Protein AF-A0A0D2XG71-F1 (afdb_monomer_lite)

pLDDT: mean 74.36, std 20.45, range [33.69, 95.75]

Foldseek 3Di:
DDPQDPFPPDCPTPLLDDDDDPVVVVCLVVLQWAWDWDFDDDPPPDPGDTFTAIDGPDCPPVVCCVVGHRHTDPDHDPNNVVSSVVSNVVSCVVCVLCVLLVQAKDWDKDWDWDFDPDPDDDRPTDIDIDGDIGGNVRSCVVRVDDDCPPDPDCVVVPPPPPDPPPPPDPDDDDDDD

Organism: Fusarium oxysporum (strain Fo5176) (NCBI:txid660025)

Structure (mmCIF, N/CA/C/O backbone):
data_AF-A0A0D2XG71-F1
#
_entry.id   AF-A0A0D2XG71-F1
#
loop_
_atom_site.group_PDB
_atom_site.id
_atom_site.type_symbol
_atom_site.label_atom_id
_atom_site.label_alt_id
_atom_site.label_comp_id
_atom_site.label_asym_id
_atom_site.label_entity_id
_atom_site.label_seq_id
_atom_site.pdbx_PDB_ins_code
_atom_site.Cartn_x
_atom_site.Cartn_y
_atom_site.Cartn_z
_atom_site.occupancy
_atom_site.B_iso_or_equiv
_atom_site.auth_seq_id
_atom_site.auth_comp_id
_atom_site.auth_asym_id
_atom_site.auth_atom_id
_atom_site.pdbx_PDB_model_num
ATOM 1 N N . MET A 1 1 ? 4.180 17.635 -21.126 1.00 35.19 1 MET A N 1
ATOM 2 C CA . MET A 1 1 ? 3.116 16.611 -21.174 1.00 35.19 1 MET A CA 1
ATOM 3 C C . MET A 1 1 ? 3.661 15.376 -20.491 1.00 35.19 1 MET A C 1
ATOM 5 O O . MET A 1 1 ? 4.720 14.922 -20.898 1.00 35.19 1 MET A O 1
ATOM 9 N N . GLY A 1 2 ? 3.023 14.907 -19.418 1.00 39.44 2 GLY A N 1
ATOM 10 C CA . GLY A 1 2 ? 3.402 13.647 -18.780 1.00 39.44 2 GLY A CA 1
ATOM 11 C C . GLY A 1 2 ? 2.805 12.503 -19.583 1.00 39.44 2 GLY A C 1
ATOM 12 O O . GLY A 1 2 ? 1.596 12.304 -19.533 1.00 39.44 2 GLY A O 1
ATOM 13 N N . LEU A 1 3 ? 3.632 11.823 -20.372 1.00 39.28 3 LEU A N 1
ATOM 14 C CA . LEU A 1 3 ? 3.273 10.534 -20.950 1.00 39.28 3 LEU A CA 1
ATOM 15 C C . LEU A 1 3 ? 3.282 9.533 -19.791 1.00 39.28 3 LEU A C 1
ATOM 17 O O . LEU A 1 3 ? 4.346 9.181 -19.291 1.00 39.28 3 LEU A O 1
ATOM 21 N N . TYR A 1 4 ? 2.100 9.162 -19.309 1.00 38.56 4 TYR A N 1
ATOM 22 C CA . TYR A 1 4 ? 1.940 8.030 -18.401 1.00 38.56 4 TYR A CA 1
ATOM 23 C C . TYR A 1 4 ? 1.770 6.783 -19.273 1.00 38.56 4 TYR A C 1
ATOM 25 O O . TYR A 1 4 ? 0.898 6.776 -20.139 1.00 38.56 4 TYR A O 1
ATOM 33 N N . GLY A 1 5 ? 2.609 5.763 -19.069 1.00 50.50 5 GLY A N 1
ATOM 34 C CA . GLY A 1 5 ? 2.525 4.490 -19.798 1.00 50.50 5 GLY A CA 1
ATOM 35 C C . GLY A 1 5 ? 3.368 4.372 -21.074 1.00 50.50 5 GLY A C 1
ATOM 36 O O . GLY A 1 5 ? 2.874 3.977 -22.119 1.00 50.50 5 GLY A O 1
ATOM 37 N N . GLY A 1 6 ? 4.656 4.716 -21.010 1.00 49.06 6 GLY A N 1
ATOM 38 C CA . GLY A 1 6 ? 5.605 4.523 -22.119 1.00 49.06 6 GLY A CA 1
ATOM 39 C C . GLY A 1 6 ? 6.339 3.175 -22.092 1.00 49.06 6 GLY A C 1
ATOM 40 O O . GLY A 1 6 ? 7.533 3.147 -22.377 1.00 49.06 6 GLY A O 1
ATOM 41 N N . GLY A 1 7 ? 5.675 2.095 -21.669 1.00 56.56 7 GLY A N 1
ATOM 42 C CA . GLY A 1 7 ? 6.272 0.764 -21.508 1.00 56.56 7 GLY A CA 1
ATOM 43 C C . GLY A 1 7 ? 5.508 -0.313 -22.275 1.00 56.56 7 GLY A C 1
ATOM 44 O O . GLY A 1 7 ? 4.414 -0.070 -22.772 1.00 56.56 7 GLY A O 1
ATOM 45 N N . SER A 1 8 ? 6.065 -1.523 -22.343 1.00 61.47 8 SER A N 1
ATOM 46 C CA . SER A 1 8 ? 5.390 -2.695 -22.929 1.00 61.47 8 SER A CA 1
ATOM 47 C C . SER A 1 8 ? 4.110 -3.051 -22.155 1.00 61.47 8 SER A C 1
ATOM 49 O O . SER A 1 8 ? 3.270 -3.793 -22.652 1.00 61.47 8 SER A O 1
ATOM 51 N N . HIS A 1 9 ? 3.958 -2.543 -20.919 1.00 63.19 9 HIS A N 1
ATOM 52 C CA . HIS A 1 9 ? 2.849 -2.819 -19.991 1.00 63.19 9 HIS A CA 1
ATOM 53 C C . HIS A 1 9 ? 2.662 -4.300 -19.631 1.00 63.19 9 HIS A C 1
ATOM 55 O O . HIS A 1 9 ? 1.780 -4.659 -18.854 1.00 63.19 9 HIS A O 1
ATOM 61 N N . THR A 1 10 ? 3.535 -5.158 -20.144 1.00 71.12 10 THR A N 1
ATOM 62 C CA . THR A 1 10 ? 3.679 -6.553 -19.764 1.00 71.12 10 THR A CA 1
ATOM 63 C C . THR A 1 10 ? 4.303 -6.657 -18.376 1.00 71.12 10 THR A C 1
ATOM 65 O O . THR A 1 10 ? 5.075 -5.796 -17.959 1.00 71.12 10 THR A O 1
ATOM 68 N N . ILE A 1 11 ? 4.022 -7.749 -17.665 1.00 73.31 11 ILE A N 1
ATOM 69 C CA . ILE A 1 11 ? 4.551 -7.989 -16.310 1.00 73.31 11 ILE A CA 1
ATOM 70 C C . ILE A 1 11 ? 6.093 -7.953 -16.287 1.00 73.31 11 ILE A C 1
ATOM 72 O O . ILE A 1 11 ? 6.677 -7.473 -15.316 1.00 73.31 11 ILE A O 1
ATOM 76 N N . ASP A 1 12 ? 6.730 -8.374 -17.383 1.00 80.12 12 ASP A N 1
ATOM 77 C CA . ASP A 1 12 ? 8.187 -8.431 -17.553 1.00 80.12 12 ASP A CA 1
ATOM 78 C C . ASP A 1 12 ? 8.813 -7.125 -18.087 1.00 80.12 12 ASP A C 1
ATOM 80 O O . ASP A 1 12 ? 9.915 -7.130 -18.638 1.00 80.12 12 ASP A O 1
ATOM 84 N N . ASP A 1 13 ? 8.123 -5.989 -17.957 1.00 84.81 13 ASP A N 1
ATOM 85 C CA . ASP A 1 13 ? 8.679 -4.690 -18.337 1.00 84.81 13 ASP A CA 1
ATOM 86 C C . ASP A 1 13 ? 9.914 -4.351 -17.468 1.00 84.81 13 ASP A C 1
ATOM 88 O O . ASP A 1 13 ? 9.831 -4.400 -16.236 1.00 84.81 13 ASP A O 1
ATOM 92 N N . PRO A 1 14 ? 11.062 -3.961 -18.056 1.00 85.50 14 PRO A N 1
ATOM 93 C CA . PRO A 1 14 ? 12.244 -3.548 -17.299 1.00 85.50 14 PRO A CA 1
ATOM 94 C C . PRO A 1 14 ? 11.984 -2.422 -16.287 1.00 85.50 14 PRO A C 1
ATOM 96 O O . PRO A 1 14 ? 12.654 -2.357 -15.256 1.00 85.50 14 PRO A O 1
ATOM 99 N N . HIS A 1 15 ? 11.003 -1.552 -16.538 1.00 87.12 15 HIS A N 1
ATOM 100 C CA . HIS A 1 15 ? 10.601 -0.490 -15.615 1.00 87.12 15 HIS A CA 1
ATOM 101 C C . HIS A 1 15 ? 9.834 -1.015 -14.383 1.00 87.12 15 HIS A C 1
ATOM 103 O O . HIS A 1 15 ? 9.730 -0.305 -13.380 1.00 87.12 15 HIS A O 1
ATOM 109 N N . ASN A 1 16 ? 9.344 -2.261 -14.425 1.00 87.25 16 ASN A N 1
ATOM 110 C CA . ASN A 1 16 ? 8.763 -2.995 -13.294 1.00 87.25 16 ASN A CA 1
ATOM 111 C C . ASN A 1 16 ? 9.831 -3.715 -12.438 1.00 87.25 16 ASN A C 1
ATOM 113 O O . ASN A 1 16 ? 9.506 -4.389 -11.461 1.00 87.25 16 ASN A O 1
ATOM 117 N N . ILE A 1 17 ? 11.120 -3.585 -12.777 1.00 86.31 17 ILE A N 1
ATOM 118 C CA . ILE A 1 17 ? 12.221 -4.197 -12.026 1.00 86.31 17 ILE A CA 1
ATOM 119 C C . ILE A 1 17 ? 12.838 -3.161 -11.083 1.00 86.31 17 ILE A C 1
ATOM 121 O O . ILE A 1 17 ? 13.375 -2.139 -11.509 1.00 86.31 17 ILE A O 1
ATOM 125 N N . LEU A 1 18 ? 12.819 -3.459 -9.781 1.00 86.88 18 LEU A N 1
ATOM 126 C CA . LEU A 1 18 ? 13.445 -2.631 -8.751 1.00 86.88 18 LEU A CA 1
ATOM 127 C C . LEU A 1 18 ? 14.622 -3.379 -8.099 1.00 86.88 18 LEU A C 1
ATOM 129 O O . LEU A 1 18 ? 14.393 -4.324 -7.340 1.00 86.88 18 LEU A O 1
ATOM 133 N N . PRO A 1 19 ? 15.881 -2.968 -8.335 1.00 85.69 19 PRO A N 1
ATOM 134 C CA . PRO A 1 19 ? 17.025 -3.581 -7.672 1.00 85.69 19 PRO A CA 1
ATOM 135 C C . PRO A 1 19 ? 17.031 -3.220 -6.182 1.00 85.69 19 PRO A C 1
ATOM 137 O O . PRO A 1 19 ? 17.177 -2.058 -5.802 1.00 85.69 19 PRO A O 1
ATOM 140 N N . LEU A 1 20 ? 16.897 -4.233 -5.327 1.00 86.75 20 LEU A N 1
ATOM 141 C CA . LEU A 1 20 ? 16.920 -4.095 -3.874 1.00 86.75 20 LEU A CA 1
ATOM 142 C C . LEU A 1 20 ? 18.058 -4.915 -3.268 1.00 86.75 20 LEU A C 1
ATOM 144 O O . LEU A 1 20 ? 18.482 -5.941 -3.800 1.00 86.75 20 LEU A O 1
ATOM 148 N N . LYS A 1 21 ? 18.540 -4.471 -2.105 1.00 87.00 21 LYS A N 1
ATOM 149 C CA . LYS A 1 21 ? 19.452 -5.268 -1.285 1.00 87.00 21 LYS A CA 1
ATOM 150 C C . LYS A 1 21 ? 18.741 -6.556 -0.835 1.00 87.00 21 LYS A C 1
ATOM 152 O O . LYS A 1 21 ? 17.527 -6.569 -0.636 1.00 87.00 21 LYS A O 1
ATOM 157 N N . ALA A 1 22 ? 19.510 -7.635 -0.672 1.00 83.25 22 ALA A N 1
ATOM 158 C CA . ALA A 1 22 ? 19.003 -8.976 -0.370 1.00 83.25 22 ALA A CA 1
ATOM 159 C C . ALA A 1 22 ? 18.104 -9.066 0.889 1.00 83.25 22 ALA A C 1
ATOM 161 O O . ALA A 1 22 ? 17.232 -9.916 0.979 1.00 83.25 22 ALA A O 1
ATOM 162 N N . ASP A 1 23 ? 18.309 -8.205 1.877 1.00 83.31 23 ASP A N 1
ATOM 163 C CA . ASP A 1 23 ? 17.463 -8.099 3.071 1.00 83.31 23 ASP A CA 1
ATOM 164 C C . ASP A 1 23 ? 16.148 -7.351 2.795 1.00 83.31 23 ASP A C 1
ATOM 166 O O . ASP A 1 23 ? 15.093 -7.731 3.298 1.00 83.31 23 ASP A O 1
ATOM 170 N N . LEU A 1 24 ? 16.190 -6.313 1.959 1.00 88.94 24 LEU A N 1
ATOM 171 C CA . LEU A 1 24 ? 15.036 -5.475 1.647 1.00 88.94 24 LEU A CA 1
ATOM 172 C C . LEU A 1 24 ? 14.055 -6.115 0.664 1.00 88.94 24 LEU A C 1
ATOM 174 O O . LEU A 1 24 ? 12.865 -5.832 0.781 1.00 88.94 24 LEU A O 1
ATOM 178 N N . TYR A 1 25 ? 14.495 -6.965 -0.275 1.00 88.31 25 TYR A N 1
ATOM 179 C CA . TYR A 1 25 ? 13.556 -7.561 -1.242 1.00 88.31 25 TYR A CA 1
ATOM 180 C C . TYR A 1 25 ? 12.519 -8.461 -0.553 1.00 88.31 25 TYR A C 1
ATOM 182 O O . TYR A 1 25 ? 11.337 -8.361 -0.860 1.00 88.31 25 TYR A O 1
ATOM 190 N N . VAL A 1 26 ? 12.924 -9.253 0.451 1.00 88.69 26 VAL A N 1
ATOM 191 C CA . VAL A 1 26 ? 11.997 -10.115 1.208 1.00 88.69 26 VAL A CA 1
ATOM 192 C C . VAL A 1 26 ? 10.948 -9.271 1.931 1.00 88.69 26 VAL A C 1
ATOM 194 O O . VAL A 1 26 ? 9.751 -9.552 1.858 1.00 88.69 26 VAL A O 1
ATOM 197 N N . CYS A 1 27 ? 11.385 -8.204 2.606 1.00 89.94 27 CYS A N 1
ATOM 198 C CA . CYS A 1 27 ? 10.487 -7.275 3.291 1.00 89.94 27 CYS A CA 1
ATOM 199 C C . CYS A 1 27 ? 9.560 -6.541 2.310 1.00 89.94 27 CYS A C 1
ATOM 201 O O . CYS A 1 27 ? 8.402 -6.272 2.641 1.00 89.94 27 CYS A O 1
ATOM 203 N N . PHE A 1 28 ? 10.053 -6.227 1.112 1.00 90.19 28 PHE A N 1
ATOM 204 C CA . PHE A 1 28 ? 9.256 -5.608 0.064 1.00 90.19 28 PHE A CA 1
ATOM 205 C C . PHE A 1 28 ? 8.167 -6.562 -0.425 1.00 90.19 28 PHE A C 1
ATOM 207 O O . PHE A 1 28 ? 7.002 -6.183 -0.407 1.00 90.19 28 PHE A O 1
ATOM 214 N N . ASP A 1 29 ? 8.495 -7.814 -0.752 1.00 88.56 29 ASP A N 1
ATOM 215 C CA . ASP A 1 29 ? 7.538 -8.835 -1.208 1.00 88.56 29 ASP A CA 1
ATOM 216 C C . ASP A 1 29 ? 6.458 -9.133 -0.163 1.00 88.56 29 ASP A C 1
ATOM 218 O O . ASP A 1 29 ? 5.269 -9.216 -0.478 1.00 88.56 29 ASP A O 1
ATOM 222 N N . GLN A 1 30 ? 6.842 -9.174 1.111 1.00 89.38 30 GLN A N 1
ATOM 223 C CA . GLN A 1 30 ? 5.919 -9.370 2.231 1.00 89.38 30 GLN A CA 1
ATOM 224 C C . GLN A 1 30 ? 5.087 -8.127 2.577 1.00 89.38 30 GLN A C 1
ATOM 226 O O . GLN A 1 30 ? 4.281 -8.169 3.505 1.00 89.38 30 GLN A O 1
ATOM 231 N N . SER A 1 31 ? 5.235 -7.029 1.830 1.00 91.19 31 SER A N 1
ATOM 232 C CA . SER A 1 31 ? 4.516 -5.771 2.061 1.00 91.19 31 SER A CA 1
ATOM 233 C C . SER A 1 31 ? 4.756 -5.194 3.466 1.00 91.19 31 SER A C 1
ATOM 235 O O . SER A 1 31 ? 3.867 -4.581 4.054 1.00 91.19 31 SER A O 1
ATOM 237 N N . VAL A 1 32 ? 5.967 -5.375 4.008 1.00 91.19 32 VAL A N 1
ATOM 238 C CA . VAL A 1 32 ? 6.393 -4.780 5.291 1.00 91.19 32 VAL A CA 1
ATOM 239 C C . VAL A 1 32 ? 6.564 -3.266 5.147 1.00 91.19 32 VAL A C 1
ATOM 241 O O . VAL A 1 32 ? 6.269 -2.497 6.064 1.00 91.19 32 VAL A O 1
ATOM 244 N N . PHE A 1 33 ? 7.005 -2.818 3.973 1.00 92.69 33 PHE A N 1
ATOM 245 C CA . PHE A 1 33 ? 7.127 -1.410 3.624 1.00 92.69 33 PHE A CA 1
ATOM 246 C C . PHE A 1 33 ? 6.620 -1.143 2.203 1.00 92.69 33 PHE A C 1
ATOM 248 O O . PHE A 1 33 ? 6.409 -2.061 1.412 1.00 92.69 33 PHE A O 1
ATOM 255 N N . ALA A 1 34 ? 6.445 0.133 1.874 1.00 93.69 34 ALA A N 1
ATOM 256 C CA . ALA A 1 34 ? 6.198 0.601 0.518 1.00 93.69 34 ALA A CA 1
ATOM 257 C C . ALA A 1 34 ? 7.068 1.816 0.191 1.00 93.69 34 ALA A C 1
ATOM 259 O O . ALA A 1 34 ? 7.474 2.562 1.084 1.00 93.69 34 ALA A O 1
ATOM 260 N N . LEU A 1 35 ? 7.329 2.026 -1.098 1.00 93.75 35 LEU A N 1
ATOM 261 C CA . LEU A 1 35 ? 7.937 3.256 -1.589 1.00 93.75 35 LEU A CA 1
ATOM 262 C C . LEU A 1 35 ? 6.824 4.226 -1.967 1.00 93.75 35 LEU A C 1
ATOM 264 O O . LEU A 1 35 ? 6.006 3.917 -2.829 1.00 93.75 35 LEU A O 1
ATOM 268 N N . ILE A 1 36 ? 6.777 5.384 -1.313 1.00 91.81 36 ILE A N 1
ATOM 269 C CA . ILE A 1 36 ? 5.710 6.368 -1.523 1.00 91.81 36 ILE A CA 1
ATOM 270 C C . ILE A 1 36 ? 6.281 7.746 -1.853 1.00 91.81 36 ILE A C 1
ATOM 272 O O . ILE A 1 36 ? 7.286 8.141 -1.254 1.00 91.81 36 ILE A O 1
ATOM 276 N N . PRO A 1 37 ? 5.643 8.508 -2.757 1.00 91.00 37 PRO A N 1
ATOM 277 C CA . PRO A 1 37 ? 6.025 9.887 -3.000 1.00 91.00 37 PRO A CA 1
ATOM 278 C C . PRO A 1 37 ? 5.640 10.740 -1.786 1.00 91.00 37 PRO A C 1
ATOM 280 O O . PRO A 1 37 ? 4.484 10.763 -1.360 1.00 91.00 37 PRO A O 1
ATOM 283 N N . LYS A 1 38 ? 6.603 11.473 -1.226 1.00 89.44 38 LYS A N 1
ATOM 284 C CA . LYS A 1 38 ? 6.358 12.516 -0.226 1.00 89.44 38 LYS A CA 1
ATOM 285 C C . LYS A 1 38 ? 6.781 13.862 -0.770 1.00 89.44 38 LYS A C 1
ATOM 287 O O . LYS A 1 38 ? 7.773 13.976 -1.480 1.00 89.44 38 LYS A O 1
ATOM 292 N N . GLN A 1 39 ? 6.015 14.891 -0.438 1.00 82.94 39 GLN A N 1
ATOM 293 C CA . GLN A 1 39 ? 6.400 16.260 -0.740 1.00 82.94 39 GLN A CA 1
ATOM 294 C C . GLN A 1 39 ? 7.466 16.700 0.265 1.00 82.94 39 GLN A C 1
ATOM 296 O O . GLN A 1 39 ? 7.209 16.767 1.467 1.00 82.94 39 GLN A O 1
ATOM 301 N N . SER A 1 40 ? 8.665 16.990 -0.225 1.00 67.25 40 SER A N 1
ATOM 302 C CA . SER A 1 40 ? 9.689 17.721 0.507 1.00 67.25 40 SER A CA 1
ATOM 303 C C . SER A 1 40 ? 9.559 19.196 0.132 1.00 67.25 40 SER A C 1
ATOM 305 O O . SER A 1 40 ? 10.068 19.642 -0.894 1.00 67.25 40 SER A O 1
ATOM 307 N N . GLY A 1 41 ? 8.828 19.951 0.944 1.00 58.31 41 GLY A N 1
ATOM 308 C CA . GLY A 1 41 ? 8.705 21.396 0.798 1.00 58.31 41 GLY A CA 1
ATOM 309 C C . GLY A 1 41 ? 8.450 22.024 2.158 1.00 58.31 41 GLY A C 1
ATOM 310 O O . GLY A 1 41 ? 7.481 21.675 2.830 1.00 58.31 41 GLY A O 1
ATOM 311 N N . GLN A 1 42 ? 9.332 22.925 2.592 1.00 53.31 42 GLN A N 1
ATOM 312 C CA . GLN A 1 42 ? 9.005 23.809 3.708 1.00 53.31 42 GLN A CA 1
ATOM 313 C C . GLN A 1 42 ? 7.860 24.733 3.284 1.00 53.31 42 GLN A C 1
ATOM 315 O O . GLN A 1 42 ? 7.776 25.114 2.119 1.00 53.31 42 GLN A O 1
ATOM 320 N N . ALA A 1 43 ? 7.019 25.136 4.238 1.00 55.25 43 ALA A N 1
ATOM 321 C CA . ALA A 1 43 ? 5.854 26.013 4.059 1.00 55.25 43 ALA A CA 1
ATOM 322 C C . ALA A 1 43 ? 6.164 27.432 3.508 1.00 55.25 43 ALA A C 1
ATOM 324 O O . ALA A 1 43 ? 5.310 28.312 3.549 1.00 55.25 43 ALA A O 1
ATOM 325 N N . ASN A 1 44 ? 7.365 27.659 2.971 1.00 55.66 44 ASN A N 1
ATOM 326 C CA . AS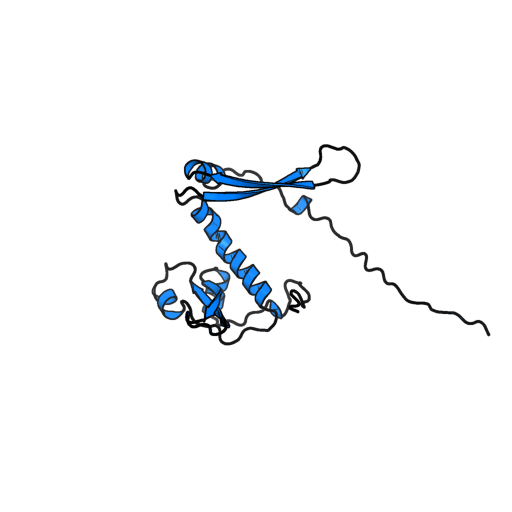N A 1 44 ? 7.917 28.953 2.581 1.00 55.66 44 ASN A CA 1
ATOM 327 C C . ASN A 1 44 ? 7.971 29.142 1.052 1.00 55.66 44 ASN A C 1
ATOM 329 O O . ASN A 1 44 ? 8.934 29.699 0.535 1.00 55.66 44 ASN A O 1
ATOM 333 N N . GLY A 1 45 ? 6.957 28.670 0.321 1.00 54.75 45 GLY A N 1
ATOM 334 C CA . GLY A 1 45 ? 6.735 29.055 -1.083 1.00 54.75 45 GLY A CA 1
ATOM 335 C C . GLY A 1 45 ? 7.770 28.568 -2.107 1.00 54.75 45 GLY A C 1
ATOM 336 O O . GLY A 1 45 ? 7.752 29.046 -3.237 1.00 54.75 45 GLY A O 1
ATOM 337 N N . VAL A 1 46 ? 8.649 27.630 -1.743 1.00 59.72 46 VAL A N 1
ATOM 338 C CA . VAL A 1 46 ? 9.545 26.948 -2.691 1.00 59.72 46 VAL A CA 1
ATOM 339 C C . VAL A 1 46 ? 8.822 25.725 -3.252 1.00 59.72 46 VAL A C 1
ATOM 341 O O . VAL A 1 46 ? 8.135 25.021 -2.511 1.00 59.72 46 VAL A O 1
ATOM 344 N N . GLU A 1 47 ? 8.959 25.500 -4.560 1.00 58.19 47 GLU A N 1
ATOM 345 C CA . GLU A 1 47 ? 8.347 24.393 -5.299 1.00 58.19 47 GLU A CA 1
ATOM 346 C C . GLU A 1 47 ? 8.500 23.066 -4.540 1.00 58.19 47 GLU A C 1
ATOM 348 O O . GLU A 1 47 ? 9.607 22.646 -4.196 1.00 58.19 47 GLU A O 1
ATOM 353 N N . ALA A 1 48 ? 7.371 22.426 -4.225 1.00 62.69 48 ALA A N 1
ATOM 354 C CA . ALA A 1 48 ? 7.355 21.172 -3.489 1.00 62.69 48 ALA A CA 1
ATOM 355 C C . ALA A 1 48 ? 7.976 20.072 -4.357 1.00 62.69 48 ALA A C 1
ATOM 357 O O . ALA A 1 48 ? 7.319 19.535 -5.250 1.00 62.69 48 ALA A O 1
ATOM 358 N N . ASN A 1 49 ? 9.234 19.722 -4.092 1.00 70.50 49 ASN A N 1
ATOM 359 C CA . ASN A 1 49 ? 9.850 18.586 -4.759 1.00 70.50 49 ASN A CA 1
ATOM 360 C C . ASN A 1 49 ? 9.239 17.297 -4.193 1.00 70.50 49 ASN A C 1
ATOM 362 O O . ASN A 1 49 ? 9.092 17.155 -2.978 1.00 70.50 49 ASN A O 1
ATOM 366 N N . SER A 1 50 ? 8.837 16.366 -5.057 1.00 79.50 50 SER A N 1
ATOM 367 C CA . SER A 1 50 ? 8.321 15.070 -4.620 1.00 79.50 50 SER A CA 1
ATOM 368 C C . SER A 1 50 ? 9.455 14.055 -4.632 1.00 79.50 50 SER A C 1
ATOM 370 O O . SER A 1 50 ? 10.022 13.767 -5.683 1.00 79.50 50 SER A O 1
ATOM 372 N N . GLN A 1 51 ? 9.780 13.510 -3.462 1.00 88.94 51 GLN A N 1
ATOM 373 C CA . GLN A 1 51 ? 10.797 12.480 -3.299 1.00 88.94 51 GLN A CA 1
ATOM 374 C C . GLN A 1 51 ? 10.149 11.186 -2.819 1.00 88.94 51 GLN A C 1
ATOM 376 O O . GLN A 1 51 ? 9.345 11.186 -1.884 1.00 88.94 51 GLN A O 1
ATOM 381 N N . TYR A 1 52 ? 10.512 10.069 -3.446 1.00 91.19 52 TYR A N 1
ATOM 382 C CA . TYR A 1 52 ? 10.107 8.759 -2.960 1.00 91.19 52 TYR A CA 1
ATOM 383 C C . TYR A 1 52 ? 10.858 8.420 -1.680 1.00 91.19 52 TYR A C 1
ATOM 385 O O . TYR A 1 52 ? 12.071 8.613 -1.586 1.00 91.19 52 TYR A O 1
ATOM 393 N N . VAL A 1 53 ? 10.132 7.890 -0.704 1.00 93.00 53 VAL A N 1
ATOM 394 C CA . VAL A 1 53 ? 10.710 7.404 0.546 1.00 93.00 53 VAL A CA 1
ATOM 395 C C . VAL A 1 53 ? 10.252 5.989 0.836 1.00 93.00 53 VAL A C 1
ATOM 397 O O . VAL A 1 53 ? 9.140 5.601 0.474 1.00 93.00 53 VAL A O 1
ATOM 400 N N . LEU A 1 54 ? 11.079 5.251 1.566 1.00 93.69 54 LEU A N 1
ATOM 401 C CA . LEU A 1 54 ? 10.686 4.002 2.193 1.00 93.69 54 LEU A CA 1
ATOM 402 C C . LEU A 1 54 ? 9.786 4.301 3.396 1.00 93.69 54 LEU A C 1
ATOM 404 O O . LEU A 1 54 ? 10.170 5.019 4.319 1.00 93.69 54 LEU A O 1
ATOM 408 N N . HIS A 1 55 ? 8.571 3.764 3.381 1.00 93.31 55 HIS A N 1
ATOM 409 C CA . HIS A 1 55 ? 7.613 3.883 4.469 1.00 93.31 55 HIS A CA 1
ATOM 410 C C . HIS A 1 55 ? 7.225 2.503 4.987 1.00 93.31 55 HIS A C 1
ATOM 412 O O . HIS A 1 55 ? 6.652 1.696 4.257 1.00 93.31 55 HIS A O 1
ATOM 418 N N . VAL A 1 56 ? 7.535 2.240 6.252 1.00 93.31 56 VAL A N 1
ATOM 419 C CA . VAL A 1 56 ? 7.172 0.999 6.933 1.00 93.31 56 VAL A CA 1
ATOM 420 C C . VAL A 1 56 ? 5.671 1.022 7.212 1.00 93.31 56 VAL A C 1
ATOM 422 O O . VAL A 1 56 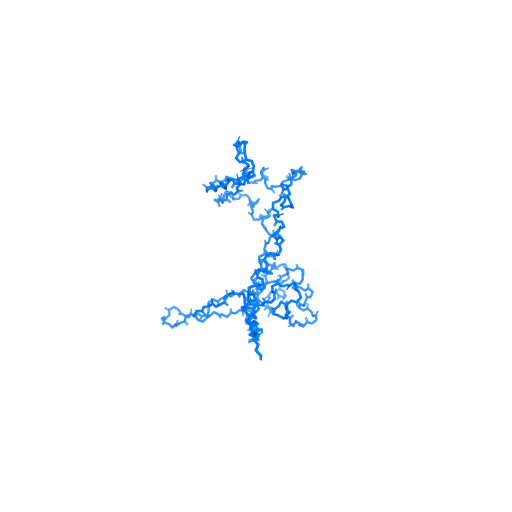? 5.166 1.961 7.827 1.00 93.31 56 VAL A O 1
ATOM 425 N N . LEU A 1 57 ? 4.958 0.013 6.710 1.00 89.81 57 LEU A N 1
ATOM 426 C CA . LEU A 1 57 ? 3.496 -0.078 6.785 1.00 89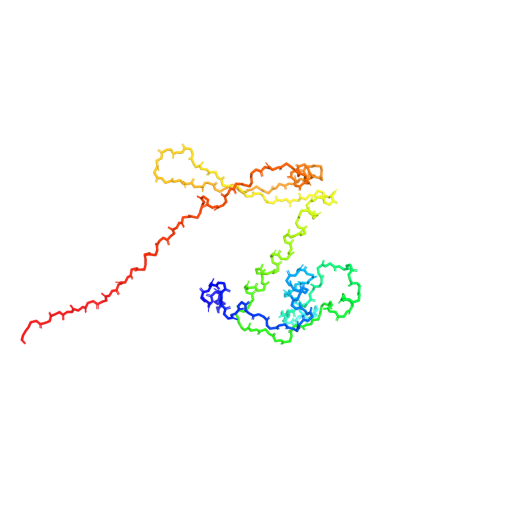.81 57 LEU A CA 1
ATOM 427 C C . LEU A 1 57 ? 3.028 -0.636 8.126 1.00 89.81 57 LEU A C 1
ATOM 429 O O . LEU A 1 57 ? 1.934 -0.319 8.589 1.00 89.81 57 LEU A O 1
ATOM 433 N N . ASP A 1 58 ? 3.872 -1.453 8.749 1.00 80.38 58 ASP A N 1
ATOM 434 C CA . ASP A 1 58 ? 3.589 -2.105 10.012 1.00 80.38 58 ASP A CA 1
ATOM 435 C C . ASP A 1 58 ? 4.743 -1.895 10.995 1.00 80.38 58 ASP A C 1
ATOM 437 O O . ASP A 1 58 ? 5.841 -2.422 10.828 1.00 80.38 58 ASP A O 1
ATOM 441 N N . GLY A 1 59 ? 4.484 -1.103 12.035 1.00 73.25 59 GLY A N 1
ATOM 442 C CA . GLY A 1 59 ? 5.473 -0.733 13.047 1.00 73.25 59 GLY A CA 1
ATOM 443 C C . GLY A 1 59 ? 5.787 -1.828 14.071 1.00 73.25 59 GLY A C 1
ATOM 444 O O . GLY A 1 59 ? 6.408 -1.516 15.086 1.00 73.25 59 GLY A O 1
ATOM 445 N N . ARG A 1 60 ? 5.348 -3.080 13.859 1.00 77.06 60 ARG A N 1
ATOM 446 C CA . ARG A 1 60 ? 5.670 -4.216 14.745 1.00 77.06 60 ARG A CA 1
ATOM 447 C C . ARG A 1 60 ? 7.177 -4.403 14.934 1.00 77.06 60 ARG A C 1
ATOM 449 O O . ARG A 1 60 ? 7.612 -4.684 16.046 1.00 77.06 60 ARG A O 1
ATOM 456 N N . GLU A 1 61 ? 7.961 -4.172 13.882 1.00 81.62 61 GLU A N 1
ATOM 457 C CA . GLU A 1 61 ? 9.424 -4.222 13.924 1.00 81.62 61 GLU A CA 1
ATOM 458 C C . GLU A 1 61 ? 9.993 -2.820 14.199 1.00 81.62 61 GLU A C 1
ATOM 460 O O . GLU A 1 61 ? 10.284 -2.035 13.286 1.00 81.62 61 GLU A O 1
ATOM 465 N N . ALA A 1 62 ? 10.122 -2.476 15.484 1.00 86.69 62 ALA A N 1
ATOM 466 C CA . ALA A 1 62 ? 10.541 -1.142 15.924 1.00 86.69 62 ALA A CA 1
ATOM 467 C C . ALA A 1 62 ? 11.951 -0.766 15.433 1.00 86.69 62 ALA A C 1
ATOM 469 O O . ALA A 1 62 ? 12.179 0.375 15.031 1.00 86.69 62 ALA A O 1
ATOM 470 N N . GLU A 1 63 ? 12.882 -1.723 15.414 1.00 89.50 63 GLU A N 1
ATOM 471 C CA . GLU A 1 63 ? 14.252 -1.510 14.929 1.00 89.50 63 GLU A CA 1
ATOM 472 C C . GLU A 1 63 ? 14.281 -1.228 13.424 1.00 89.50 63 GLU A C 1
ATOM 474 O O . GLU A 1 63 ? 14.911 -0.268 12.977 1.00 89.50 63 GLU A O 1
ATOM 479 N N . PHE A 1 64 ? 13.531 -2.013 12.642 1.00 88.81 64 PHE A N 1
ATOM 480 C CA . PHE A 1 64 ? 13.404 -1.808 11.200 1.00 88.81 64 PHE A CA 1
ATOM 481 C C . PHE A 1 64 ? 12.791 -0.438 10.893 1.00 88.81 64 PHE A C 1
ATOM 483 O O . PHE A 1 64 ? 13.303 0.314 10.062 1.00 88.81 64 PHE A O 1
ATOM 490 N N . THR A 1 65 ? 11.740 -0.072 11.629 1.00 91.81 65 THR A N 1
ATOM 491 C CA . THR A 1 65 ? 11.110 1.248 11.530 1.00 91.81 65 THR A CA 1
ATOM 492 C C . THR A 1 65 ? 12.108 2.359 11.849 1.00 91.81 65 THR A C 1
ATOM 494 O O . THR A 1 65 ? 12.230 3.305 11.078 1.00 91.81 65 THR A O 1
ATOM 497 N N . ALA A 1 66 ? 12.876 2.246 12.933 1.00 90.25 66 ALA A N 1
ATOM 498 C CA . ALA A 1 66 ? 13.859 3.260 13.309 1.00 90.25 66 ALA A CA 1
ATOM 499 C C . ALA A 1 66 ? 14.958 3.459 12.248 1.00 90.25 66 ALA A C 1
ATOM 501 O O . ALA A 1 66 ? 15.424 4.581 12.045 1.00 90.25 66 ALA A O 1
ATOM 502 N N . LEU A 1 67 ? 15.364 2.391 11.555 1.00 90.56 67 LEU A N 1
ATOM 503 C CA . LEU A 1 67 ? 16.421 2.444 10.544 1.00 90.56 67 LEU A CA 1
ATOM 504 C C . LEU A 1 67 ? 15.934 2.969 9.188 1.00 90.56 67 LEU A C 1
ATOM 506 O O . LEU A 1 67 ? 16.640 3.764 8.549 1.00 90.56 67 LEU A O 1
ATOM 510 N N . TYR A 1 68 ? 14.755 2.521 8.750 1.00 91.00 68 TYR A N 1
ATOM 511 C CA . TYR A 1 68 ? 14.307 2.668 7.364 1.00 91.00 68 TYR A CA 1
ATOM 512 C C . TYR A 1 68 ? 13.158 3.657 7.159 1.00 91.00 68 TYR A C 1
ATOM 514 O O . TYR A 1 68 ? 12.940 4.100 6.030 1.00 91.00 68 TYR A O 1
ATOM 522 N N . GLN A 1 69 ? 12.445 4.060 8.212 1.00 92.81 69 GLN A N 1
ATOM 523 C CA . GLN A 1 69 ? 11.292 4.946 8.070 1.00 92.81 69 GLN A CA 1
ATOM 524 C C . GLN A 1 69 ? 11.665 6.296 7.448 1.00 92.81 69 GLN A C 1
ATOM 526 O O . GLN A 1 69 ? 12.551 7.002 7.922 1.00 92.81 69 GLN A O 1
ATOM 531 N N . ASN A 1 70 ? 10.916 6.687 6.415 1.00 91.00 70 ASN A N 1
ATOM 532 C CA . ASN A 1 70 ? 11.090 7.927 5.658 1.00 91.00 70 ASN A CA 1
ATOM 533 C C . ASN A 1 70 ? 12.490 8.104 5.051 1.00 91.00 70 ASN A C 1
ATOM 535 O O . ASN A 1 70 ? 12.881 9.232 4.748 1.00 91.00 70 ASN A O 1
ATOM 539 N N . ARG A 1 71 ? 13.244 7.016 4.856 1.00 90.81 71 ARG A N 1
ATOM 540 C CA . ARG A 1 71 ? 14.520 7.076 4.141 1.00 90.81 71 ARG A CA 1
ATOM 541 C C . ARG A 1 71 ? 14.267 7.446 2.678 1.00 90.81 71 ARG A C 1
ATOM 543 O O . ARG A 1 71 ? 13.451 6.778 2.041 1.00 90.81 71 ARG A O 1
ATOM 550 N N . PRO A 1 72 ? 14.944 8.471 2.140 1.00 90.31 72 PRO A N 1
ATOM 551 C CA . PRO A 1 72 ? 14.827 8.815 0.733 1.00 90.31 72 PRO A CA 1
ATOM 552 C C . PRO A 1 72 ? 15.353 7.687 -0.153 1.00 90.31 72 PRO A C 1
ATOM 554 O O . PRO A 1 72 ? 16.368 7.064 0.158 1.00 90.31 72 PRO A O 1
ATOM 557 N N . VAL A 1 73 ? 14.675 7.455 -1.272 1.00 88.56 73 VAL A N 1
ATOM 558 C CA . VAL A 1 73 ? 15.178 6.606 -2.351 1.00 88.56 73 VAL A CA 1
ATOM 559 C C . VAL A 1 73 ? 16.042 7.480 -3.253 1.00 88.56 73 VAL A C 1
ATOM 561 O O . VAL A 1 73 ? 15.560 8.464 -3.814 1.00 88.56 73 VAL A O 1
ATOM 564 N N . GLU A 1 74 ? 17.331 7.160 -3.341 1.00 83.12 74 GLU A N 1
ATOM 565 C CA . GLU A 1 74 ? 18.310 7.989 -4.054 1.00 83.12 74 GLU A CA 1
ATOM 566 C C . GLU A 1 74 ? 18.172 7.878 -5.573 1.00 83.12 74 GLU A C 1
ATOM 568 O O . GLU A 1 74 ? 18.300 8.871 -6.283 1.00 83.12 74 GLU A O 1
ATOM 573 N N . THR A 1 75 ? 17.896 6.674 -6.072 1.00 81.19 75 THR A N 1
ATOM 574 C CA . THR A 1 75 ? 17.788 6.398 -7.504 1.00 81.19 75 THR A CA 1
ATOM 575 C C . THR A 1 75 ? 16.586 5.506 -7.775 1.00 81.19 75 THR A C 1
ATOM 577 O O . THR A 1 75 ? 16.406 4.460 -7.155 1.00 81.19 75 THR A O 1
ATOM 580 N N . LEU A 1 76 ? 15.741 5.951 -8.701 1.00 84.81 76 LEU A N 1
ATOM 581 C CA . LEU A 1 76 ? 14.654 5.167 -9.272 1.00 84.81 76 LEU A CA 1
ATOM 582 C C . LEU A 1 76 ? 14.843 5.142 -10.781 1.00 84.81 76 LEU A C 1
ATOM 584 O O . LEU A 1 76 ? 15.236 6.147 -11.374 1.00 84.81 76 LEU A O 1
ATOM 588 N N . VAL A 1 77 ? 14.545 3.997 -11.385 1.00 85.06 77 VAL A N 1
ATOM 589 C CA . VAL A 1 77 ? 14.509 3.868 -12.841 1.00 85.06 77 VAL A CA 1
ATOM 590 C C . VAL A 1 77 ? 13.394 4.775 -13.371 1.00 85.06 77 VAL A C 1
ATOM 592 O O . VAL A 1 77 ? 12.318 4.872 -12.768 1.00 85.06 77 VAL A O 1
ATOM 595 N N . GLU A 1 78 ? 13.647 5.483 -14.468 1.00 83.62 78 GLU A N 1
ATOM 596 C CA . GLU A 1 78 ? 12.610 6.261 -15.154 1.00 83.62 78 GLU A CA 1
ATOM 597 C C . GLU A 1 78 ? 11.432 5.343 -15.535 1.00 83.62 78 GLU A C 1
ATOM 599 O O . GLU A 1 78 ? 11.633 4.158 -15.735 1.00 83.62 78 GLU A O 1
ATOM 604 N N . GLY A 1 79 ? 10.185 5.821 -15.528 1.00 83.94 79 GLY A N 1
ATOM 605 C CA . GLY A 1 79 ? 9.019 4.965 -15.825 1.00 83.94 79 GLY A CA 1
ATOM 606 C C . GLY A 1 79 ? 8.640 3.917 -14.760 1.00 83.94 79 GLY A C 1
ATOM 607 O O . GLY A 1 79 ? 7.653 3.212 -14.927 1.00 83.94 79 GLY A O 1
ATOM 608 N N . SER A 1 80 ? 9.358 3.818 -13.632 1.00 87.88 80 SER A N 1
ATOM 609 C CA . SER A 1 80 ? 9.008 2.875 -12.546 1.00 87.88 80 SER A CA 1
ATOM 610 C C . SER A 1 80 ? 7.837 3.327 -11.658 1.00 87.88 80 SER A C 1
ATOM 612 O O . SER A 1 80 ? 7.382 2.590 -10.782 1.00 87.88 80 SER A O 1
ATOM 614 N N . ARG A 1 81 ? 7.341 4.558 -11.832 1.00 88.56 81 ARG A N 1
ATOM 615 C CA . ARG A 1 81 ? 6.419 5.212 -10.883 1.00 88.56 81 ARG A CA 1
ATOM 616 C C . ARG A 1 81 ? 5.057 4.530 -10.833 1.00 88.56 81 ARG A C 1
ATOM 618 O O . ARG A 1 81 ? 4.493 4.363 -9.755 1.00 88.56 81 ARG A O 1
ATOM 625 N N . GLU A 1 82 ? 4.542 4.139 -11.985 1.00 87.88 82 GLU A N 1
ATOM 626 C CA . GLU A 1 82 ? 3.267 3.457 -12.165 1.00 87.88 82 GLU A CA 1
ATOM 627 C C . GLU A 1 82 ? 3.303 2.079 -11.494 1.00 87.88 82 GLU A C 1
ATOM 629 O O . GLU A 1 82 ? 2.389 1.724 -10.749 1.00 87.88 82 GLU A O 1
ATOM 634 N N . TYR A 1 83 ? 4.410 1.353 -11.664 1.00 89.38 83 TYR A N 1
ATOM 635 C CA . TYR A 1 83 ? 4.647 0.056 -11.032 1.00 89.38 83 TYR A CA 1
ATOM 636 C C . TYR A 1 83 ? 4.786 0.174 -9.511 1.00 89.38 83 TYR A C 1
ATOM 638 O O . TYR A 1 83 ? 4.178 -0.598 -8.769 1.00 89.38 83 TYR A O 1
ATOM 646 N N . LEU A 1 84 ? 5.502 1.192 -9.017 1.00 91.50 84 LEU A N 1
ATOM 647 C CA . LEU A 1 84 ? 5.575 1.483 -7.581 1.00 91.50 84 LEU A CA 1
ATOM 648 C C . LEU A 1 84 ? 4.206 1.849 -7.000 1.00 91.50 84 LEU A C 1
ATOM 650 O O . LEU A 1 84 ? 3.877 1.415 -5.895 1.00 91.50 84 LEU A O 1
ATOM 654 N N . PHE A 1 85 ? 3.389 2.605 -7.737 1.00 91.00 85 PHE A N 1
ATOM 655 C CA . PHE A 1 85 ? 2.026 2.933 -7.327 1.00 91.00 85 PHE A CA 1
ATOM 656 C C . PHE A 1 85 ? 1.135 1.686 -7.263 1.00 91.00 85 PHE A C 1
ATOM 658 O O . PHE A 1 85 ? 0.463 1.468 -6.253 1.00 91.00 85 PHE A O 1
ATOM 665 N N . ALA A 1 86 ? 1.174 0.834 -8.291 1.00 90.69 86 ALA A N 1
ATOM 666 C CA . ALA A 1 86 ? 0.455 -0.436 -8.305 1.00 90.69 86 ALA A CA 1
ATOM 667 C C . ALA A 1 86 ? 0.900 -1.340 -7.145 1.00 90.69 86 ALA A C 1
ATOM 669 O O . ALA A 1 86 ? 0.072 -1.883 -6.408 1.00 90.69 86 ALA A O 1
ATOM 670 N N . ARG A 1 87 ? 2.213 -1.433 -6.906 1.00 90.88 87 ARG A N 1
ATOM 671 C CA . ARG A 1 87 ? 2.778 -2.218 -5.807 1.00 90.88 87 ARG A CA 1
ATOM 672 C C . ARG A 1 87 ? 2.392 -1.669 -4.436 1.00 90.88 87 ARG A C 1
ATOM 674 O O . ARG A 1 87 ? 2.128 -2.460 -3.530 1.00 90.88 87 ARG A O 1
ATOM 681 N N . PHE A 1 88 ? 2.328 -0.346 -4.279 1.00 92.62 88 PHE A N 1
ATOM 682 C CA . PHE A 1 88 ? 1.822 0.305 -3.071 1.00 92.62 88 PHE A CA 1
ATOM 683 C C . PHE A 1 88 ? 0.342 -0.014 -2.838 1.00 92.62 88 PHE A C 1
ATOM 685 O O . PHE A 1 88 ? -0.016 -0.415 -1.730 1.00 92.62 88 PHE A O 1
ATOM 692 N N . ALA A 1 89 ? -0.499 0.103 -3.872 1.00 92.12 89 ALA A N 1
ATOM 693 C CA . ALA A 1 89 ? -1.914 -0.261 -3.802 1.00 92.12 89 ALA A CA 1
ATOM 694 C C . ALA A 1 89 ? -2.091 -1.723 -3.354 1.00 92.12 89 ALA A C 1
ATOM 696 O O . ALA A 1 89 ? -2.863 -2.010 -2.437 1.00 92.12 89 ALA A O 1
ATOM 697 N N . TRP A 1 90 ? -1.295 -2.632 -3.921 1.00 90.88 90 TRP A N 1
ATOM 698 C CA . TRP A 1 90 ? -1.270 -4.034 -3.515 1.00 90.88 90 TRP A CA 1
ATOM 699 C C . TRP A 1 90 ? -0.896 -4.216 -2.037 1.00 90.88 90 TRP A C 1
ATOM 701 O O . TRP A 1 90 ? -1.576 -4.943 -1.313 1.00 90.88 90 TRP A O 1
ATOM 711 N N . SER A 1 91 ? 0.131 -3.508 -1.548 1.00 91.56 91 SER A N 1
ATOM 712 C CA . SER A 1 91 ? 0.543 -3.582 -0.139 1.00 91.56 91 SER A CA 1
ATOM 713 C C . SER A 1 91 ? -0.552 -3.126 0.830 1.00 91.56 91 SER A C 1
ATOM 715 O O . SER A 1 91 ? -0.720 -3.726 1.892 1.00 91.56 91 SER A O 1
ATOM 717 N N . ILE A 1 92 ? -1.309 -2.075 0.492 1.00 90.06 92 ILE A N 1
ATOM 718 C CA . ILE A 1 92 ? -2.346 -1.535 1.386 1.00 90.06 92 ILE A CA 1
ATOM 719 C C . ILE A 1 92 ? -3.629 -2.376 1.401 1.00 90.06 92 ILE A C 1
ATOM 721 O O . ILE A 1 92 ? -4.385 -2.312 2.374 1.00 90.06 92 ILE A O 1
ATOM 725 N N . PHE A 1 93 ? -3.887 -3.188 0.369 1.00 88.75 93 PHE A N 1
ATOM 726 C CA . PHE A 1 93 ? -5.102 -4.006 0.285 1.00 88.75 93 PHE A CA 1
ATOM 727 C C . PHE A 1 93 ? -5.230 -5.016 1.426 1.00 88.75 93 PHE A C 1
ATOM 729 O O . PHE A 1 93 ? -6.331 -5.211 1.946 1.00 88.75 93 PHE A O 1
ATOM 736 N N . SER A 1 94 ? -4.111 -5.548 1.915 1.00 85.69 94 SER A N 1
ATOM 737 C CA . SER A 1 94 ? -4.069 -6.398 3.111 1.00 85.69 94 SER A CA 1
ATOM 738 C C . SER A 1 94 ? -4.615 -5.700 4.367 1.00 85.69 94 SER A C 1
ATOM 740 O O . SER A 1 94 ? -5.159 -6.352 5.260 1.00 85.69 94 SER A O 1
ATOM 742 N N . PHE A 1 95 ? -4.539 -4.367 4.428 1.00 87.81 95 PHE A N 1
ATOM 743 C CA . PHE A 1 95 ? -5.008 -3.561 5.556 1.00 87.81 95 PHE A CA 1
ATOM 744 C C . PHE A 1 95 ? -6.450 -3.062 5.387 1.00 87.81 95 PHE A C 1
ATOM 746 O O . PHE A 1 95 ? -7.028 -2.561 6.353 1.00 87.81 95 PHE A O 1
ATOM 753 N N . LEU A 1 96 ? -7.074 -3.227 4.211 1.00 88.69 96 LEU A N 1
ATOM 754 C CA . LEU A 1 96 ? -8.428 -2.722 3.948 1.00 88.69 96 LEU A CA 1
ATOM 755 C C . LEU A 1 96 ? -9.474 -3.330 4.875 1.00 88.69 96 LEU A C 1
ATOM 757 O O . LEU A 1 96 ? -10.315 -2.608 5.406 1.00 88.69 96 LEU A O 1
ATOM 761 N N . LYS A 1 97 ? -9.436 -4.651 5.078 1.00 89.19 97 LYS A N 1
ATOM 762 C CA . LYS A 1 97 ? -10.405 -5.318 5.951 1.00 89.19 97 LYS A CA 1
ATOM 763 C C . LYS A 1 97 ? -10.280 -4.807 7.395 1.00 89.19 97 LYS A C 1
ATOM 765 O O . LYS A 1 97 ? -11.264 -4.235 7.859 1.00 89.19 97 LYS A O 1
ATOM 770 N N . PRO A 1 98 ? -9.109 -4.903 8.065 1.00 90.06 98 PRO A N 1
ATOM 771 C CA . PRO A 1 98 ? -8.912 -4.322 9.396 1.00 90.06 98 PRO A CA 1
ATOM 772 C C . PRO A 1 98 ? -9.281 -2.838 9.480 1.00 90.06 98 PRO A C 1
ATOM 774 O O . PRO A 1 98 ? -9.860 -2.400 10.472 1.00 90.06 98 PRO A O 1
ATOM 777 N N . PHE A 1 99 ? -8.975 -2.063 8.434 1.00 90.62 99 PHE A N 1
ATOM 778 C CA . PHE A 1 99 ? -9.343 -0.657 8.363 1.00 90.62 99 PHE A CA 1
ATOM 779 C C . PHE A 1 99 ? -10.862 -0.474 8.378 1.00 90.62 99 PHE A C 1
ATOM 781 O O . PHE A 1 99 ? -11.367 0.283 9.200 1.00 90.62 99 PHE A O 1
ATOM 788 N N . LEU A 1 100 ? -11.613 -1.173 7.526 1.00 92.00 100 LEU A N 1
ATOM 789 C CA . LEU A 1 100 ? -13.073 -1.053 7.468 1.00 92.00 100 LEU A CA 1
ATOM 790 C C . LEU A 1 100 ? -13.750 -1.550 8.753 1.00 92.00 100 LEU A C 1
ATOM 792 O O . LEU A 1 100 ? -14.752 -0.974 9.171 1.00 92.00 100 LEU A O 1
ATOM 796 N N . THR A 1 101 ? -13.188 -2.567 9.403 1.00 92.12 101 THR A N 1
ATOM 797 C CA . THR A 1 101 ? -13.757 -3.241 10.583 1.00 92.12 101 THR A CA 1
ATOM 798 C C . THR A 1 101 ? -13.244 -2.678 11.913 1.00 92.12 101 THR A C 1
ATOM 800 O O . THR A 1 101 ? -13.477 -3.249 12.972 1.00 92.12 101 THR A O 1
ATOM 803 N N . SER A 1 102 ? -12.550 -1.536 11.913 1.00 92.31 102 SER A N 1
ATOM 804 C CA . SER A 1 102 ? -11.877 -0.996 13.110 1.00 92.31 102 SER A CA 1
ATOM 805 C C . SER A 1 102 ? -12.816 -0.398 14.184 1.00 92.31 102 SER A C 1
ATOM 807 O O . SER A 1 102 ? -12.386 0.433 14.983 1.00 92.31 102 SER A O 1
ATOM 809 N N . GLY A 1 103 ? -14.119 -0.691 14.150 1.00 93.25 103 GLY A N 1
ATOM 810 C CA . GLY A 1 103 ? -15.108 -0.130 15.081 1.00 93.25 103 GLY A CA 1
ATOM 811 C C . GLY A 1 103 ? -15.501 1.339 14.845 1.00 93.25 103 GLY A C 1
ATOM 812 O O . GLY A 1 103 ? -16.312 1.873 15.599 1.00 93.25 103 GLY A O 1
ATOM 813 N N . VAL A 1 104 ? -14.993 1.986 13.790 1.00 94.38 104 VAL A N 1
ATOM 814 C CA . VAL A 1 104 ? -15.295 3.390 13.442 1.00 94.38 104 VAL A CA 1
ATOM 815 C C . VAL A 1 104 ? -16.175 3.446 12.189 1.00 94.38 104 VAL A C 1
ATOM 817 O O . VAL A 1 104 ? -15.905 2.759 11.204 1.00 94.38 104 VAL A O 1
ATOM 820 N N . GLY A 1 105 ? -17.242 4.250 12.216 1.00 94.00 105 GLY A N 1
ATOM 821 C CA . GLY A 1 105 ? -18.096 4.471 11.045 1.00 94.00 105 GLY A CA 1
ATOM 822 C C . GLY A 1 105 ? -17.353 5.231 9.944 1.00 94.00 105 GLY A C 1
ATOM 823 O O . GLY A 1 105 ? -16.557 6.126 10.228 1.00 94.00 105 GLY A O 1
ATOM 824 N N . ARG A 1 106 ? -17.588 4.872 8.681 1.00 95.00 106 ARG A N 1
ATOM 825 C CA . ARG A 1 106 ? -16.850 5.404 7.528 1.00 95.00 106 ARG A CA 1
ATOM 826 C C . ARG A 1 106 ? -17.782 5.726 6.380 1.00 95.00 106 ARG A C 1
ATOM 828 O O . ARG A 1 106 ? -18.755 5.021 6.122 1.00 95.00 106 ARG A O 1
ATOM 835 N N . ARG A 1 107 ? -17.434 6.778 5.645 1.00 94.50 107 ARG A N 1
ATOM 836 C CA . ARG A 1 107 ? -18.021 7.058 4.338 1.00 94.50 107 ARG A CA 1
ATOM 837 C C . ARG A 1 107 ? -17.303 6.201 3.304 1.00 94.50 107 ARG A C 1
ATOM 839 O O . ARG A 1 107 ? -16.085 6.282 3.184 1.00 94.50 107 ARG A O 1
ATOM 846 N N . VAL A 1 108 ? -18.054 5.372 2.595 1.00 91.75 108 VAL A N 1
ATOM 847 C CA . VAL A 1 108 ? -17.543 4.496 1.541 1.00 91.75 108 VAL A CA 1
ATOM 848 C C . VAL A 1 108 ? -18.225 4.838 0.230 1.00 91.75 108 VAL A C 1
ATOM 850 O O . VAL A 1 108 ? -19.401 5.205 0.202 1.00 91.75 108 VAL A O 1
ATOM 853 N N . VAL A 1 109 ? -17.486 4.687 -0.860 1.00 92.00 109 VAL A N 1
ATOM 854 C CA . VAL A 1 109 ? -18.077 4.669 -2.190 1.00 92.00 109 VAL A CA 1
ATOM 855 C C . VAL A 1 109 ? -18.189 3.215 -2.615 1.00 92.00 109 VAL A C 1
ATOM 857 O O . VAL A 1 109 ? -17.210 2.474 -2.576 1.00 92.00 109 VAL A O 1
ATOM 860 N N . ARG A 1 110 ? -19.397 2.792 -2.974 1.00 87.94 110 ARG A N 1
ATOM 861 C CA . ARG A 1 110 ? -19.668 1.452 -3.486 1.00 87.94 110 ARG A CA 1
ATOM 862 C C . ARG A 1 110 ? -19.956 1.549 -4.971 1.00 87.94 110 ARG A C 1
ATOM 864 O O . ARG A 1 110 ? -20.845 2.299 -5.359 1.00 87.94 110 ARG A O 1
ATOM 871 N N . PHE A 1 111 ? -19.215 0.775 -5.746 1.00 87.06 111 PHE A N 1
ATOM 872 C CA . PHE A 1 111 ? -19.413 0.599 -7.175 1.00 87.06 111 PHE A CA 1
ATOM 873 C C . PHE A 1 111 ? -20.123 -0.733 -7.414 1.00 87.06 111 PHE A C 1
ATOM 875 O O . PHE A 1 111 ? -19.787 -1.735 -6.772 1.00 87.06 111 PHE A O 1
ATOM 882 N N . ARG A 1 112 ? -21.134 -0.747 -8.279 1.00 83.81 112 ARG A N 1
ATOM 883 C CA . ARG A 1 112 ? -21.820 -1.963 -8.722 1.00 83.81 112 ARG A CA 1
ATOM 884 C C . ARG A 1 112 ? -22.010 -1.910 -10.225 1.00 83.81 112 ARG A C 1
ATOM 886 O O . ARG A 1 112 ? -22.390 -0.869 -10.743 1.00 83.81 112 ARG A O 1
ATOM 893 N N . LEU A 1 113 ? -21.815 -3.051 -10.868 1.00 82.19 113 LEU A N 1
ATOM 894 C CA . LEU A 1 113 ? -22.225 -3.288 -12.244 1.00 82.19 113 LEU A CA 1
ATOM 895 C C . LEU A 1 113 ? -23.516 -4.106 -12.211 1.00 82.19 113 LEU A C 1
ATOM 897 O O . LEU A 1 113 ? -23.652 -5.013 -11.382 1.00 82.19 113 LEU A O 1
ATOM 901 N N . ARG A 1 114 ? -24.480 -3.755 -13.056 1.00 78.62 114 ARG A N 1
ATOM 902 C CA . ARG A 1 114 ? -25.710 -4.522 -13.279 1.00 78.62 114 ARG A CA 1
ATOM 903 C C . ARG A 1 114 ? -25.917 -4.679 -14.778 1.00 78.62 114 ARG A C 1
ATOM 905 O O . ARG A 1 114 ? -25.704 -3.709 -15.495 1.00 78.62 114 ARG A O 1
ATOM 912 N N . ALA A 1 115 ? -26.342 -5.857 -15.223 1.00 71.25 115 ALA A N 1
ATOM 913 C CA . ALA A 1 115 ? -26.836 -6.021 -16.585 1.00 71.25 115 ALA A CA 1
ATOM 914 C C . ALA A 1 115 ? -28.080 -5.138 -16.779 1.00 71.25 115 ALA A C 1
ATOM 916 O O . ALA A 1 115 ? -28.890 -5.013 -15.853 1.00 71.25 115 ALA A O 1
ATOM 917 N N . SER A 1 116 ? -28.198 -4.485 -17.935 1.00 68.94 116 SER A N 1
ATOM 918 C CA . SER A 1 116 ? -29.452 -3.866 -18.349 1.00 68.94 116 SER A CA 1
ATOM 919 C C . SER A 1 116 ? -30.500 -4.956 -18.556 1.00 68.94 116 SER A C 1
ATOM 921 O O . SER A 1 116 ? -30.221 -5.954 -19.209 1.00 68.94 116 SER A O 1
ATOM 923 N N . ASP A 1 117 ? -31.710 -4.749 -18.037 1.00 66.31 117 ASP A N 1
ATOM 924 C CA . ASP A 1 117 ? -32.840 -5.669 -18.244 1.00 66.31 117 ASP A CA 1
ATOM 925 C C . ASP A 1 117 ? -33.363 -5.651 -19.704 1.00 66.31 117 ASP A C 1
ATOM 927 O O . ASP A 1 117 ? -34.341 -6.331 -20.010 1.00 66.31 117 ASP A O 1
ATOM 931 N N . ASP A 1 118 ? -32.750 -4.864 -20.599 1.00 61.94 118 ASP A N 1
ATOM 932 C CA . ASP A 1 118 ? -33.117 -4.797 -22.013 1.00 61.94 118 ASP A CA 1
ATOM 933 C C . ASP A 1 118 ? -32.484 -5.965 -22.786 1.00 61.94 118 ASP A C 1
ATOM 935 O O . ASP A 1 118 ? -31.291 -5.976 -23.094 1.00 61.94 118 ASP A O 1
ATOM 939 N N . ASP A 1 119 ? -33.326 -6.950 -23.099 1.00 56.91 119 ASP A N 1
ATOM 940 C CA . ASP A 1 119 ? -33.056 -8.051 -24.022 1.00 56.91 119 ASP A CA 1
ATOM 941 C C . ASP A 1 119 ? -32.809 -7.518 -25.451 1.00 56.91 119 ASP A C 1
ATOM 943 O O . ASP A 1 119 ? -33.738 -7.460 -26.257 1.00 56.91 119 ASP A O 1
ATOM 947 N N . ALA A 1 120 ? -31.577 -7.129 -25.792 1.00 53.41 120 ALA A N 1
ATOM 948 C CA . ALA A 1 120 ? -31.097 -7.101 -27.180 1.00 53.41 120 ALA A CA 1
ATOM 949 C C . ALA A 1 120 ? -29.567 -6.945 -27.255 1.00 53.41 120 ALA A C 1
ATOM 951 O O . ALA A 1 120 ? -29.037 -5.840 -27.237 1.00 53.41 120 ALA A O 1
ATOM 952 N N . GLU A 1 121 ? -28.888 -8.083 -27.393 1.00 56.44 121 GLU A N 1
ATOM 953 C CA . GLU A 1 121 ? -27.643 -8.277 -28.164 1.00 56.44 121 GLU A CA 1
ATOM 954 C C . GLU A 1 121 ? -26.352 -7.548 -27.734 1.00 56.44 121 GLU A C 1
ATOM 956 O O . GLU A 1 121 ? -25.285 -7.894 -28.231 1.00 56.44 121 GLU A O 1
ATOM 961 N N . GLU A 1 122 ? -26.379 -6.678 -26.729 1.00 55.75 122 GLU A N 1
ATOM 962 C CA . GLU A 1 122 ? -25.179 -6.127 -26.090 1.00 55.75 122 GLU A CA 1
ATOM 963 C C . GLU A 1 122 ? -25.432 -6.010 -24.584 1.00 55.75 122 GLU A C 1
ATOM 965 O O . GLU A 1 122 ? -26.287 -5.233 -24.161 1.00 55.75 122 GLU A O 1
ATOM 970 N N . GLU A 1 123 ? -24.712 -6.775 -23.756 1.00 57.31 123 GLU A N 1
ATOM 971 C CA . GLU A 1 123 ? -24.778 -6.661 -22.293 1.00 57.31 123 GLU A CA 1
ATOM 972 C C . GLU A 1 123 ? -24.278 -5.275 -21.844 1.00 57.31 123 GLU A C 1
ATOM 974 O O . GLU A 1 123 ? -23.130 -5.085 -21.443 1.00 57.31 123 GLU A O 1
ATOM 979 N N . HIS A 1 124 ? -25.146 -4.268 -21.910 1.00 60.72 124 HIS A N 1
ATOM 980 C CA . HIS A 1 124 ? -24.854 -2.932 -21.420 1.00 60.72 124 HIS A CA 1
ATOM 981 C C . HIS A 1 124 ? -24.792 -2.975 -19.890 1.00 60.72 124 HIS A C 1
ATOM 983 O O . HIS A 1 124 ? -25.802 -2.954 -19.182 1.00 60.72 124 HIS A O 1
ATOM 989 N N . LEU A 1 125 ? -23.573 -3.041 -19.355 1.00 68.44 125 LEU A N 1
ATOM 990 C CA . LEU A 1 125 ? -23.337 -2.968 -17.919 1.00 68.44 125 LEU A CA 1
ATOM 991 C C . LEU A 1 125 ? -23.610 -1.545 -17.420 1.00 68.44 125 LEU A C 1
ATOM 993 O O . LEU A 1 125 ? -22.865 -0.602 -17.686 1.00 68.44 125 LEU A O 1
ATOM 997 N N . ILE A 1 126 ? -24.661 -1.389 -16.620 1.00 75.69 126 ILE A N 1
ATOM 998 C CA . ILE A 1 126 ? -24.958 -0.139 -15.930 1.00 75.69 126 ILE A CA 1
ATOM 999 C C . ILE A 1 126 ? -24.085 -0.052 -14.678 1.00 75.69 126 ILE A C 1
ATOM 1001 O O . ILE A 1 126 ? -24.167 -0.880 -13.765 1.00 75.69 126 ILE A O 1
ATOM 1005 N N . SER A 1 127 ? -23.270 0.998 -14.625 1.00 79.81 127 SER A N 1
ATOM 1006 C CA . SER A 1 127 ? -22.457 1.362 -13.469 1.00 79.81 127 SER A CA 1
ATOM 1007 C C . SER A 1 127 ? -23.254 2.215 -12.475 1.00 79.81 127 SER A C 1
ATOM 1009 O O . SER A 1 127 ? -23.733 3.302 -12.797 1.00 79.81 127 SER A O 1
ATOM 1011 N N . GLU A 1 128 ? -23.372 1.736 -11.236 1.00 84.62 128 GLU A N 1
ATOM 1012 C CA . GLU A 1 128 ? -23.976 2.454 -10.114 1.00 84.62 128 GLU A CA 1
ATOM 1013 C C . GLU A 1 128 ? -22.904 2.785 -9.060 1.00 84.62 128 GLU A C 1
ATOM 1015 O O . GLU A 1 128 ? -22.318 1.892 -8.439 1.00 84.62 128 GLU A O 1
ATOM 1020 N N . MET A 1 129 ? -22.681 4.080 -8.806 1.00 88.50 129 MET A N 1
ATOM 1021 C CA . MET A 1 129 ? -21.769 4.577 -7.772 1.00 88.50 129 MET A CA 1
ATOM 1022 C C . MET A 1 129 ? -22.563 5.227 -6.635 1.00 88.50 129 MET A C 1
ATOM 1024 O O . MET A 1 129 ? -23.260 6.219 -6.828 1.00 88.50 129 MET A O 1
ATOM 1028 N N . GLN A 1 130 ? -22.434 4.694 -5.420 1.00 89.88 130 GLN A N 1
ATOM 1029 C CA . GLN A 1 130 ? -23.122 5.218 -4.239 1.00 89.88 130 GLN A CA 1
ATOM 1030 C C . GLN A 1 130 ? -22.123 5.679 -3.178 1.00 89.88 130 GLN A C 1
ATOM 1032 O O . GLN A 1 130 ? -21.340 4.878 -2.669 1.00 89.88 130 GLN A O 1
ATOM 1037 N N . ASN A 1 131 ? -22.192 6.954 -2.791 1.00 93.50 131 ASN A N 1
ATOM 1038 C CA . ASN A 1 131 ? -21.469 7.504 -1.644 1.00 93.50 131 ASN A CA 1
ATOM 1039 C C . ASN A 1 131 ? -22.340 7.379 -0.385 1.00 93.50 131 ASN A C 1
ATOM 1041 O O . ASN A 1 131 ? -23.356 8.061 -0.262 1.00 93.50 131 ASN A O 1
ATOM 1045 N N . VAL A 1 132 ? -21.968 6.496 0.542 1.00 93.69 132 VAL A N 1
ATOM 1046 C CA . VAL A 1 132 ? -22.803 6.151 1.702 1.00 93.69 132 VAL A CA 1
ATOM 1047 C C . VAL A 1 132 ? -21.974 6.183 2.977 1.00 93.69 132 VAL A C 1
ATOM 1049 O O . VAL A 1 132 ? -20.852 5.681 3.019 1.00 93.69 132 VAL A O 1
ATOM 1052 N N . PHE A 1 133 ? -22.535 6.747 4.045 1.00 95.38 133 PHE A N 1
ATOM 1053 C CA . PHE A 1 133 ? -21.987 6.575 5.385 1.00 95.38 133 PHE A CA 1
ATOM 1054 C C . PHE A 1 133 ? -22.465 5.248 5.979 1.00 95.38 133 PHE A C 1
ATOM 1056 O O . PHE A 1 133 ? -23.666 4.995 6.052 1.00 95.38 133 PHE A O 1
ATOM 1063 N N . LEU A 1 134 ? -21.528 4.408 6.407 1.00 94.06 134 LEU A N 1
ATOM 1064 C CA . LEU A 1 134 ? -21.802 3.156 7.097 1.00 94.0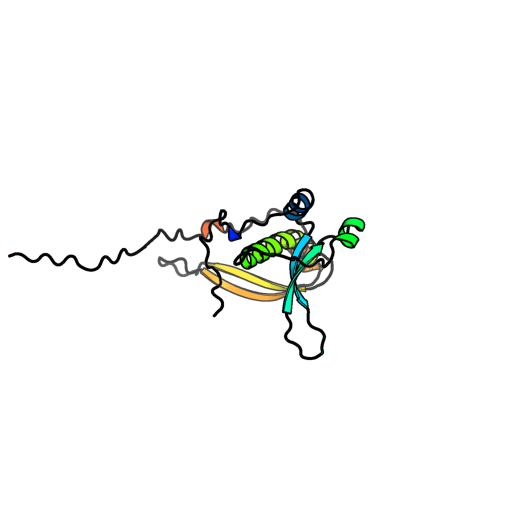6 134 LEU A CA 1
ATOM 1065 C C . LEU A 1 134 ? -21.297 3.258 8.532 1.00 94.06 134 LEU A C 1
ATOM 1067 O O . LEU A 1 134 ? -20.134 3.591 8.766 1.00 94.06 134 LEU A O 1
ATOM 1071 N N . ASP A 1 135 ? -22.163 2.951 9.494 1.00 95.75 135 ASP A N 1
ATOM 1072 C CA . ASP A 1 135 ? -21.741 2.811 10.883 1.00 95.75 135 ASP A CA 1
ATOM 1073 C C . ASP A 1 135 ? -20.841 1.576 11.077 1.00 95.75 135 ASP A C 1
ATOM 1075 O O . ASP A 1 135 ? -20.707 0.712 10.203 1.00 95.75 135 ASP A O 1
ATOM 1079 N N . SER A 1 136 ? -20.211 1.492 12.246 1.00 93.50 136 SER A N 1
ATOM 1080 C CA . SER A 1 136 ? -19.270 0.419 12.563 1.00 93.50 136 SER A CA 1
ATOM 1081 C C . SER A 1 136 ? -19.901 -0.973 12.557 1.00 93.50 136 SER A C 1
ATOM 1083 O O . SER A 1 136 ? -19.272 -1.917 12.089 1.00 93.50 136 SER A O 1
ATOM 1085 N N . ARG A 1 137 ? -21.156 -1.120 13.002 1.00 93.00 137 ARG A N 1
ATOM 1086 C CA . ARG A 1 137 ? -21.862 -2.413 13.005 1.00 93.00 137 ARG A CA 1
ATOM 1087 C C . ARG A 1 137 ? -22.157 -2.876 11.583 1.00 93.00 137 ARG A C 1
ATOM 1089 O O . ARG A 1 137 ? -22.043 -4.062 11.273 1.00 93.00 137 ARG A O 1
ATOM 1096 N N . LYS A 1 138 ? -22.530 -1.945 10.703 1.00 92.38 138 LYS A N 1
ATOM 1097 C CA . LYS A 1 138 ? -22.813 -2.231 9.299 1.00 92.38 138 LYS A CA 1
ATOM 1098 C C . LYS A 1 138 ? -21.540 -2.574 8.534 1.00 92.38 138 LYS A C 1
ATOM 1100 O O . LYS A 1 138 ? -21.571 -3.506 7.731 1.00 92.38 138 LYS A O 1
ATOM 1105 N N . LEU A 1 139 ? -20.437 -1.874 8.802 1.00 92.31 139 LEU A N 1
ATOM 1106 C CA . LEU A 1 139 ? -19.120 -2.210 8.256 1.00 92.31 139 LEU A CA 1
ATOM 1107 C C . LEU A 1 139 ? -18.668 -3.605 8.703 1.00 92.31 139 LEU A C 1
ATOM 1109 O O . LEU A 1 139 ? -18.289 -4.411 7.857 1.00 92.31 139 LEU A O 1
ATOM 1113 N N . GLU A 1 140 ? -18.812 -3.931 9.987 1.00 90.94 140 GLU A N 1
ATOM 1114 C CA . GLU A 1 140 ? -18.489 -5.257 10.526 1.00 90.94 140 GLU A CA 1
ATOM 1115 C C . GLU A 1 140 ? -19.332 -6.365 9.876 1.00 90.94 140 GLU A C 1
ATOM 1117 O O . GLU A 1 140 ? -18.822 -7.394 9.444 1.00 90.94 140 GLU A O 1
ATOM 1122 N N . SER A 1 141 ? -20.636 -6.140 9.713 1.00 90.31 141 SER A N 1
ATOM 1123 C CA . SER A 1 141 ? -21.538 -7.100 9.062 1.00 90.31 141 SER A CA 1
ATOM 1124 C C . SER A 1 141 ? -21.206 -7.340 7.579 1.00 90.31 141 SER A C 1
ATOM 1126 O O . SER A 1 141 ? -21.359 -8.454 7.060 1.00 90.31 141 SER A O 1
ATOM 1128 N N . LEU A 1 142 ? -20.771 -6.297 6.867 1.00 88.69 142 LEU A N 1
ATOM 1129 C CA . LEU A 1 142 ? -20.460 -6.386 5.442 1.00 88.69 142 LEU A CA 1
ATOM 1130 C C . LEU A 1 142 ? -19.062 -6.957 5.186 1.00 88.69 142 LEU A C 1
ATOM 1132 O O . LEU A 1 142 ? -18.938 -7.779 4.277 1.00 88.69 142 LEU A O 1
ATOM 1136 N N . TYR A 1 143 ? -18.065 -6.565 5.987 1.00 87.00 143 TYR A N 1
ATOM 1137 C CA . TYR A 1 143 ? -16.639 -6.802 5.729 1.00 87.00 143 TYR A CA 1
ATOM 1138 C C . TYR A 1 143 ? -15.912 -7.616 6.820 1.00 87.00 143 TYR A C 1
ATOM 1140 O O . TYR A 1 143 ? -14.797 -8.071 6.581 1.00 87.00 143 TYR A O 1
ATOM 1148 N N . GLY A 1 144 ? -16.515 -7.849 7.990 1.00 82.88 144 GLY A N 1
ATOM 1149 C CA . GLY A 1 144 ? -15.886 -8.497 9.153 1.00 82.88 144 GLY A CA 1
ATOM 1150 C C . GLY A 1 144 ? -15.705 -10.015 9.058 1.00 82.88 144 GLY A C 1
ATOM 1151 O O . GLY A 1 144 ? -14.654 -10.530 9.451 1.00 82.88 144 GLY A O 1
ATOM 1152 N N . GLY A 1 145 ? -16.654 -10.767 8.478 1.00 72.50 145 GLY A N 1
ATOM 1153 C CA . GLY A 1 145 ? -16.673 -12.227 8.684 1.00 72.50 145 GLY A CA 1
ATOM 1154 C C . GLY A 1 145 ? -17.237 -13.123 7.573 1.00 72.50 145 GLY A C 1
ATOM 1155 O O . GLY A 1 145 ? -18.440 -13.166 7.328 1.00 72.50 145 GLY A O 1
ATOM 1156 N N . GLY A 1 146 ? -16.354 -13.960 7.012 1.00 59.66 146 GLY A N 1
ATOM 1157 C CA . GLY A 1 146 ? -16.378 -15.422 7.214 1.00 59.66 146 GLY A CA 1
ATOM 1158 C C . GLY A 1 146 ? -17.339 -16.286 6.396 1.00 59.66 146 GLY A C 1
ATOM 1159 O O . GLY A 1 146 ? -17.103 -17.483 6.279 1.00 59.66 146 GLY A O 1
ATOM 1160 N N . HIS A 1 147 ? -18.380 -15.723 5.793 1.00 47.72 147 HIS A N 1
ATOM 1161 C CA . HIS A 1 147 ? -19.201 -16.472 4.842 1.00 47.72 147 HIS A CA 1
ATOM 1162 C C . HIS A 1 147 ? -18.697 -16.178 3.437 1.00 47.72 147 HIS A C 1
ATOM 1164 O O . HIS A 1 147 ? -18.579 -15.010 3.066 1.00 47.72 147 HIS A O 1
ATOM 1170 N N . ARG A 1 148 ? -18.402 -17.233 2.664 1.00 48.88 148 ARG A N 1
ATOM 1171 C CA . ARG A 1 148 ? -18.140 -17.154 1.221 1.00 48.88 148 ARG A CA 1
ATOM 1172 C C . ARG A 1 148 ? -19.363 -16.536 0.535 1.00 48.88 148 ARG A C 1
ATOM 1174 O O . ARG A 1 148 ? -20.212 -17.243 0.006 1.00 48.88 148 ARG A O 1
ATOM 1181 N N . ARG A 1 149 ? -19.489 -15.214 0.548 1.00 52.50 149 ARG A N 1
ATOM 1182 C CA . ARG A 1 149 ? -20.264 -14.533 -0.482 1.00 52.50 149 ARG A CA 1
ATOM 1183 C C . ARG A 1 149 ? -19.365 -14.626 -1.699 1.00 52.50 149 ARG A C 1
ATOM 1185 O O . ARG A 1 149 ? -18.242 -14.130 -1.631 1.00 52.50 149 ARG A O 1
ATOM 1192 N N . LYS A 1 150 ? -19.800 -15.368 -2.725 1.00 43.59 150 LYS A N 1
ATOM 1193 C CA . LYS A 1 150 ? -19.099 -15.417 -4.011 1.00 43.59 150 LYS A CA 1
ATOM 1194 C C . LYS A 1 150 ? -18.706 -13.979 -4.345 1.00 43.59 150 LYS A C 1
ATOM 1196 O O . LYS A 1 150 ? -19.583 -13.116 -4.415 1.00 43.59 150 LYS A O 1
ATOM 1201 N N . ALA A 1 151 ? -17.405 -13.713 -4.444 1.00 42.50 151 ALA A N 1
ATOM 1202 C CA . ALA A 1 151 ? -16.977 -12.541 -5.182 1.00 42.50 151 ALA A CA 1
ATOM 1203 C C . ALA A 1 151 ? -17.635 -12.689 -6.557 1.00 42.50 151 ALA A C 1
ATOM 1205 O O . ALA A 1 151 ? -17.615 -13.788 -7.119 1.00 42.50 151 ALA A O 1
ATOM 1206 N N . VAL A 1 152 ? -18.324 -11.651 -7.026 1.00 45.28 152 VAL A N 1
ATOM 1207 C CA . VAL A 1 152 ? -18.751 -11.622 -8.426 1.00 45.28 152 VAL A CA 1
ATOM 1208 C C . VAL A 1 152 ? -17.453 -11.759 -9.212 1.00 45.28 152 VAL A C 1
ATOM 1210 O O . VAL A 1 152 ? -16.536 -10.967 -8.986 1.00 45.28 152 VAL A O 1
ATOM 1213 N N . SER A 1 153 ? -17.320 -12.849 -9.971 1.00 38.06 153 SER A N 1
ATOM 1214 C CA . SER A 1 153 ? -16.105 -13.093 -10.737 1.00 38.06 153 SER A CA 1
ATOM 1215 C C . SER A 1 153 ? -15.963 -11.949 -11.726 1.00 38.06 153 SER A C 1
ATOM 1217 O O . SER A 1 153 ? -16.896 -11.669 -12.471 1.00 38.06 153 SER A O 1
ATOM 1219 N N . LEU A 1 154 ? -14.825 -11.261 -11.683 1.00 44.16 154 LEU A N 1
ATOM 1220 C CA . LEU A 1 154 ? -14.469 -10.267 -12.690 1.00 44.16 154 LEU A CA 1
ATOM 1221 C C . LEU A 1 154 ? -13.973 -10.946 -13.983 1.00 44.16 154 LEU A C 1
ATOM 1223 O O . LEU A 1 154 ? -13.704 -10.255 -14.957 1.00 44.16 154 LEU A O 1
ATOM 1227 N N . GLU A 1 155 ? -13.830 -12.280 -13.988 1.00 42.41 155 GLU A N 1
ATOM 1228 C CA . GLU A 1 155 ? -13.430 -13.047 -15.177 1.00 42.41 155 GLU A CA 1
ATOM 1229 C C . GLU A 1 155 ? -14.516 -13.035 -16.260 1.00 42.41 155 GLU A C 1
ATOM 1231 O O . GLU A 1 155 ? -14.178 -13.133 -17.428 1.00 42.41 155 GLU A O 1
ATOM 1236 N N . ASP A 1 156 ? -15.790 -12.836 -15.899 1.00 36.41 156 ASP A N 1
ATOM 1237 C CA . ASP A 1 156 ? -16.902 -12.782 -16.868 1.00 36.41 156 ASP A CA 1
ATOM 1238 C C . ASP A 1 156 ? -17.051 -11.405 -17.544 1.00 36.41 156 ASP A C 1
ATOM 1240 O O . ASP A 1 156 ? -17.860 -11.247 -18.446 1.00 36.41 156 ASP A O 1
ATOM 1244 N N . SER A 1 157 ? -16.300 -10.383 -17.103 1.00 38.03 157 SER A N 1
ATOM 1245 C CA . SER A 1 157 ? -16.354 -9.028 -17.680 1.00 38.03 157 SER A CA 1
ATOM 1246 C C . SER A 1 157 ? -15.094 -8.636 -18.454 1.00 38.03 157 SER A C 1
ATOM 1248 O O . SER A 1 157 ? -14.970 -7.479 -18.856 1.00 38.03 157 SER A O 1
ATOM 1250 N N . TYR A 1 158 ? -14.133 -9.550 -18.616 1.00 33.69 158 TYR A N 1
ATOM 1251 C CA . TYR A 1 158 ? -13.049 -9.357 -19.575 1.00 33.69 158 TYR A CA 1
ATOM 1252 C C . TYR A 1 158 ? -13.605 -9.700 -20.954 1.00 33.69 158 TYR A C 1
ATOM 1254 O O . TYR A 1 158 ? -13.674 -10.863 -21.337 1.00 33.69 158 TYR A O 1
ATOM 1262 N N . VAL A 1 159 ? -14.041 -8.673 -21.681 1.00 37.34 159 VAL A N 1
ATOM 1263 C CA . VAL A 1 159 ? -14.166 -8.785 -23.132 1.00 37.34 159 VAL A CA 1
ATOM 1264 C C . VAL A 1 159 ? -12.742 -8.991 -23.633 1.00 37.34 159 VAL A C 1
ATOM 1266 O O . VAL A 1 159 ? -11.892 -8.120 -23.435 1.00 37.34 159 VAL A O 1
ATOM 1269 N N . ASP A 1 160 ? -12.474 -10.172 -24.182 1.00 36.25 160 ASP A N 1
ATOM 1270 C CA . ASP A 1 160 ? -11.273 -10.438 -24.963 1.00 36.25 160 ASP A CA 1
ATOM 1271 C C . ASP A 1 160 ? -11.353 -9.487 -26.158 1.00 36.25 160 ASP A C 1
ATOM 1273 O O . ASP A 1 160 ? -12.123 -9.700 -27.096 1.00 36.25 160 ASP A O 1
ATOM 1277 N N . VAL A 1 161 ? -10.687 -8.337 -26.048 1.00 41.56 161 VAL A N 1
ATOM 1278 C CA . VAL A 1 161 ? -10.511 -7.439 -27.183 1.00 41.56 161 VAL A CA 1
ATOM 1279 C C . VAL A 1 161 ? -9.476 -8.139 -28.048 1.00 41.56 161 VAL A C 1
ATOM 1281 O O . VAL A 1 161 ? -8.284 -7.873 -27.923 1.00 41.56 161 VAL A O 1
ATOM 1284 N N . GLU A 1 162 ? -9.929 -9.122 -28.830 1.00 41.94 162 GLU A N 1
ATOM 1285 C CA . GLU A 1 162 ? -9.115 -9.710 -29.883 1.00 41.94 162 GLU A CA 1
ATOM 1286 C C . GLU A 1 162 ? -8.594 -8.560 -30.756 1.00 41.94 162 GLU A C 1
ATOM 1288 O O . GLU A 1 162 ? -9.340 -7.674 -31.177 1.00 41.94 162 GLU A O 1
ATOM 1293 N N . ASP A 1 163 ? -7.276 -8.557 -30.932 1.00 45.16 163 ASP A N 1
ATOM 1294 C CA . ASP A 1 163 ? -6.489 -7.571 -31.653 1.00 45.16 163 ASP A CA 1
ATOM 1295 C C . ASP A 1 163 ? -7.049 -7.288 -33.059 1.00 45.16 163 ASP A C 1
ATOM 1297 O O . ASP A 1 163 ? -6.782 -8.029 -34.004 1.00 45.16 163 ASP A O 1
ATOM 1301 N N . GLU A 1 164 ? -7.733 -6.158 -33.237 1.00 37.69 164 GLU A N 1
ATOM 1302 C CA . GLU A 1 164 ? -7.922 -5.539 -34.554 1.00 37.69 164 GLU A CA 1
ATOM 1303 C C . GLU A 1 164 ? -6.872 -4.428 -34.722 1.00 37.69 164 GLU A C 1
ATOM 1305 O O . GLU A 1 164 ? -7.138 -3.227 -34.671 1.00 37.69 164 GLU A O 1
ATOM 1310 N N . TRP A 1 165 ? -5.610 -4.848 -34.858 1.00 38.88 165 TRP A N 1
ATOM 1311 C CA . TRP A 1 165 ? -4.594 -4.014 -35.492 1.00 38.88 165 TRP A CA 1
ATOM 1312 C C . TRP A 1 165 ? -4.898 -3.995 -36.991 1.00 38.88 165 TRP A C 1
ATOM 1314 O O . TRP A 1 165 ? -4.469 -4.877 -37.733 1.00 38.88 165 TRP A O 1
ATOM 1324 N N . ASP A 1 166 ? -5.661 -2.992 -37.422 1.00 38.84 166 ASP A N 1
ATOM 1325 C CA . ASP A 1 166 ? -5.788 -2.624 -38.830 1.00 38.84 166 ASP A CA 1
ATOM 1326 C C . ASP A 1 166 ? -4.389 -2.306 -39.389 1.00 38.84 166 ASP A C 1
ATOM 1328 O O . AS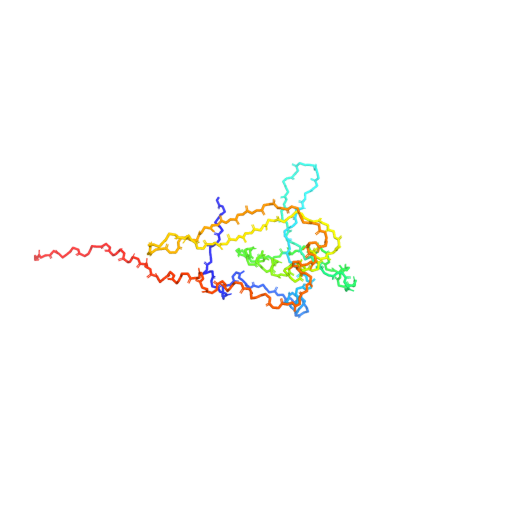P A 1 166 ? -3.851 -1.206 -39.230 1.00 38.84 166 ASP A O 1
ATOM 1332 N N . ASP A 1 167 ? -3.785 -3.289 -40.060 1.00 40.53 167 ASP A N 1
ATOM 1333 C CA . ASP A 1 167 ? -2.658 -3.095 -40.969 1.00 40.53 167 ASP A CA 1
ATOM 1334 C C . ASP A 1 167 ? -3.157 -2.316 -42.201 1.00 40.53 167 ASP A C 1
ATOM 1336 O O . ASP A 1 167 ? -3.372 -2.850 -43.293 1.00 40.53 167 ASP A O 1
ATOM 1340 N N . GLU A 1 168 ? -3.335 -1.004 -42.036 1.00 37.56 168 GLU A N 1
ATOM 1341 C CA . GLU A 1 168 ? -3.468 -0.061 -43.142 1.00 37.56 168 GLU A CA 1
ATOM 1342 C C . GLU A 1 168 ? -2.122 -0.014 -43.892 1.00 37.56 168 GLU A C 1
ATOM 1344 O O . GLU A 1 168 ? -1.233 0.795 -43.629 1.00 37.56 168 GLU A O 1
ATOM 1349 N N . HIS A 1 169 ? -1.927 -0.939 -44.832 1.00 36.66 169 HIS A N 1
ATOM 1350 C CA . HIS A 1 169 ? -0.841 -0.878 -45.805 1.00 36.66 169 HIS A CA 1
ATOM 1351 C C . HIS A 1 169 ? -1.190 0.138 -46.907 1.00 36.66 169 HIS A C 1
ATOM 1353 O O . HIS A 1 169 ? -2.093 -0.117 -47.710 1.00 36.66 169 HIS A O 1
ATOM 1359 N N . PRO A 1 170 ? -0.465 1.265 -47.046 1.00 37.41 170 PRO A N 1
ATOM 1360 C CA . PRO A 1 170 ? -0.669 2.155 -48.177 1.00 37.41 170 PRO A CA 1
ATOM 1361 C C . PRO A 1 170 ? -0.091 1.542 -49.464 1.00 37.41 170 PRO A C 1
ATOM 1363 O O . PRO A 1 170 ? 1.119 1.434 -49.643 1.00 37.41 170 PRO A O 1
ATOM 1366 N N . GLY A 1 171 ? -0.996 1.172 -50.373 1.00 35.50 171 GLY A N 1
ATOM 1367 C CA . GLY A 1 171 ? -0.873 1.305 -51.828 1.00 35.50 171 GLY A CA 1
ATOM 1368 C C . GLY A 1 171 ? 0.413 0.814 -52.502 1.00 35.50 171 GLY A C 1
ATOM 1369 O O . GLY A 1 171 ? 1.322 1.595 -52.779 1.00 35.50 171 GLY A O 1
ATOM 1370 N N . ARG A 1 172 ? 0.418 -0.448 -52.949 1.00 34.94 172 ARG A N 1
ATOM 1371 C CA . ARG A 1 172 ? 1.193 -0.843 -54.134 1.00 34.94 172 ARG A CA 1
ATOM 1372 C C . ARG A 1 172 ? 0.401 -0.467 -55.384 1.00 34.94 172 ARG A C 1
ATOM 1374 O O . ARG A 1 172 ? -0.503 -1.184 -55.796 1.00 34.94 172 ARG A O 1
ATOM 1381 N N . THR A 1 173 ? 0.749 0.664 -55.982 1.00 39.16 173 THR A N 1
ATOM 1382 C CA . THR A 1 173 ? 0.353 1.008 -57.348 1.00 39.16 173 THR A CA 1
ATOM 1383 C C . THR A 1 173 ? 1.174 0.142 -58.304 1.00 39.16 173 THR A C 1
ATOM 1385 O O . THR A 1 173 ? 2.369 0.372 -58.484 1.00 39.16 173 THR A O 1
ATOM 1388 N N . GLU A 1 174 ? 0.558 -0.880 -58.890 1.00 37.38 174 GLU A N 1
ATOM 1389 C CA . GLU A 1 174 ? 1.101 -1.544 -60.074 1.00 37.38 174 GLU A CA 1
ATOM 1390 C C . GLU A 1 174 ? 0.979 -0.568 -61.255 1.00 37.38 174 GLU A C 1
ATOM 1392 O O . GLU A 1 174 ? -0.118 -0.134 -61.601 1.00 37.38 174 GLU A O 1
ATOM 1397 N N . MET A 1 175 ? 2.110 -0.169 -61.843 1.00 42.38 175 MET A N 1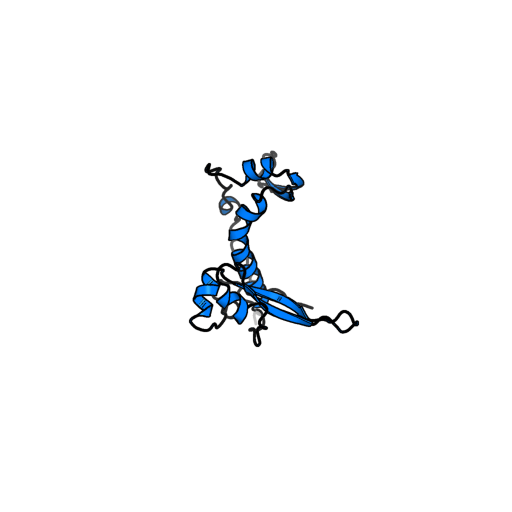
ATOM 1398 C CA . MET A 1 175 ? 2.130 0.417 -63.182 1.00 42.38 175 MET A CA 1
ATOM 1399 C C . MET A 1 175 ? 2.519 -0.679 -64.170 1.00 42.38 175 MET A C 1
ATOM 1401 O O . MET A 1 175 ? 3.649 -1.164 -64.151 1.00 42.38 175 MET A O 1
ATOM 1405 N N . GLU A 1 176 ? 1.559 -1.053 -65.014 1.00 37.00 176 GLU A N 1
ATOM 1406 C CA . GLU A 1 176 ? 1.801 -1.682 -66.310 1.00 37.00 176 GLU A CA 1
ATOM 1407 C C . GLU A 1 176 ? 2.579 -0.715 -67.220 1.00 37.00 176 GLU A C 1
ATOM 1409 O O . GLU A 1 176 ? 2.281 0.483 -67.266 1.00 37.00 176 GLU A O 1
ATOM 1414 N N . GLY A 1 177 ? 3.554 -1.250 -67.961 1.00 36.28 177 GLY A N 1
ATOM 1415 C CA . GLY A 1 177 ? 4.336 -0.534 -68.972 1.00 36.28 177 GLY A CA 1
ATOM 1416 C C . GLY A 1 177 ? 5.643 -1.231 -69.300 1.00 36.28 177 GLY A C 1
ATOM 1417 O O . GLY A 1 177 ? 6.667 -0.829 -68.710 1.00 36.28 177 GLY A O 1
#

Radius of gyration: 23.75 Å; chains: 1; bounding box: 53×46×85 Å

Secondary structure (DSSP, 8-state):
------S--STT-GGG-----HHHHHHHHTTSEEEEEEEE--TTTS--EEEEEEEES-TT-HHHHHHHTTEEP----TT-HHHHHHHHHHHHHHHHHHHHTSSS-EEEEEEEEEE-S--SSS--EEEEEEEEEE-HHHHHHHHTS-----PPPGGGG--------------------

Sequence (177 aa):
MGLYGGGSHTIDDPHNILPLKADLYVCFDQSVFALIPKQSGQANGVEANSQYVLHVLDGREAEFTALYQNRPVETLVEGSREYLFARFAWSIFSFLKPFLTSGVGRRVVRFRLRASDDDAEEEHLISEMQNVFLDSRKLESLYGGGHRRKAVSLEDSYVDVEDEWDDEHPGRTEMEG